Protein AF-A0AAV7GG47-F1 (afdb_monomer_lite)

InterPro domains:
  IPR002885 Pentatricopeptide repeat [PS51375] (15-49)
  IPR011990 Tetratricopeptide-like helical domain superfamily [G3DSA:1.25.40.10] (1-67)

Organism: Dendrobium chrysotoxum (NCBI:txid161865)

Foldseek 3Di:
DDPQVVCVVVVHHDDLVRLLVSLQVCLVVLVLVVNVVSCVVCVVVVHDQDPVSVVSNCVSNVVPPPDD

Sequence (68 aa):
MGLLKIMKLKGYYPNSPTYQMTIKDLCSEKFVRDVGSVLRQMVNQGFVPRMGTWKKTNGCMLSKKMYI

pLDDT: mean 81.52, std 12.28, range [39.34, 91.25]

Secondary structure (DSSP, 8-state):
--HHHHHHHTTPPP-HHHHHHHHHHHHHTT-HHHHHHHHHHHHHTTPPPPHHHHHHHHHHHHTT----

Radius of gyration: 12.27 Å; chains: 1; bounding box: 36×28×25 Å

Structure (mmCIF, N/CA/C/O backbone):
data_AF-A0AAV7GG47-F1
#
_entry.id   AF-A0AAV7GG47-F1
#
loop_
_atom_site.group_PDB
_atom_site.id
_atom_site.type_symbol
_atom_site.label_atom_id
_atom_site.label_alt_id
_atom_site.label_comp_id
_atom_site.label_asym_id
_atom_site.label_entity_id
_atom_site.label_seq_id
_atom_site.pdbx_PDB_ins_code
_atom_site.Cartn_x
_atom_site.Cartn_y
_atom_site.Cartn_z
_atom_site.occupancy
_atom_site.B_iso_or_equiv
_atom_site.auth_seq_id
_atom_site.auth_comp_id
_atom_site.auth_asym_id
_atom_site.auth_atom_id
_atom_site.pdbx_PDB_model_num
ATOM 1 N N . MET A 1 1 ? -1.471 11.000 3.640 1.00 52.66 1 MET A N 1
ATOM 2 C CA . MET A 1 1 ? -0.854 10.737 2.316 1.00 52.66 1 ME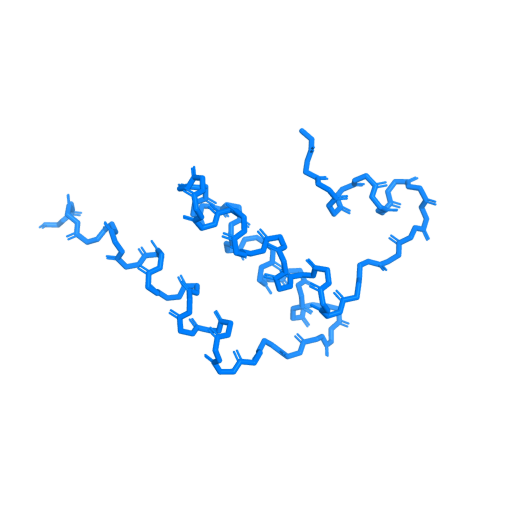T A CA 1
ATOM 3 C C . MET A 1 1 ? -0.195 9.363 2.373 1.00 52.66 1 MET A C 1
ATOM 5 O O . MET A 1 1 ? 0.765 9.221 3.110 1.00 52.66 1 MET A O 1
ATOM 9 N N . GLY A 1 2 ? -0.735 8.343 1.695 1.00 75.38 2 GLY A N 1
ATOM 10 C CA . GLY A 1 2 ? -0.204 6.970 1.777 1.00 75.38 2 GLY A CA 1
ATOM 11 C C . GLY A 1 2 ? 1.098 6.770 0.989 1.00 75.38 2 GLY A C 1
ATOM 12 O O . GLY A 1 2 ? 1.275 7.386 -0.065 1.00 75.38 2 GLY A O 1
ATOM 13 N N . LEU A 1 3 ? 1.977 5.881 1.471 1.00 80.75 3 LEU A N 1
ATOM 14 C CA . LEU A 1 3 ? 3.305 5.575 0.906 1.00 80.75 3 LEU A CA 1
ATOM 15 C C . LEU A 1 3 ?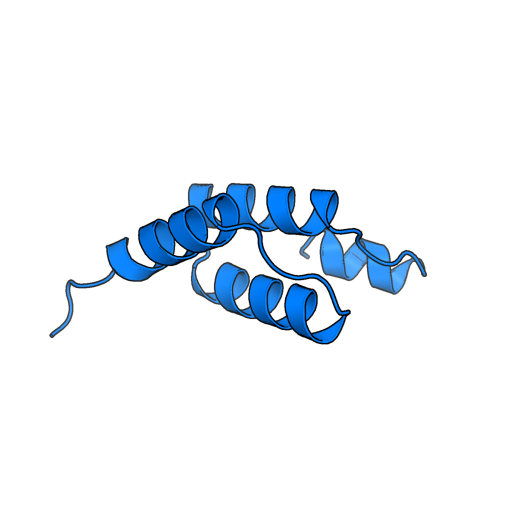 3.284 5.371 -0.620 1.00 80.75 3 LEU A C 1
ATOM 17 O O . LEU A 1 3 ? 4.074 5.973 -1.345 1.00 80.75 3 LEU A O 1
ATOM 21 N N . LEU A 1 4 ? 2.318 4.600 -1.126 1.00 86.12 4 LEU A N 1
ATOM 22 C CA . LEU A 1 4 ? 2.186 4.299 -2.558 1.00 86.12 4 LEU A CA 1
ATOM 23 C C . LEU A 1 4 ? 1.925 5.546 -3.413 1.00 86.12 4 LEU A C 1
ATOM 25 O O . LEU A 1 4 ? 2.391 5.627 -4.549 1.00 86.12 4 LEU A O 1
ATOM 29 N N . LYS A 1 5 ? 1.193 6.531 -2.874 1.00 85.38 5 LYS A N 1
ATOM 30 C CA . LYS A 1 5 ? 0.928 7.799 -3.566 1.00 85.38 5 LYS A CA 1
ATOM 31 C C . LYS A 1 5 ? 2.208 8.628 -3.670 1.00 85.38 5 LYS A C 1
ATOM 33 O O . LYS A 1 5 ? 2.469 9.195 -4.724 1.00 85.38 5 LYS A O 1
ATOM 38 N N . ILE A 1 6 ? 3.021 8.650 -2.611 1.00 87.44 6 ILE A N 1
ATOM 39 C CA . ILE A 1 6 ? 4.306 9.367 -2.586 1.00 87.44 6 ILE A CA 1
ATOM 40 C C . ILE A 1 6 ? 5.292 8.747 -3.580 1.00 87.44 6 ILE A C 1
ATOM 42 O O . ILE A 1 6 ? 5.935 9.481 -4.324 1.00 87.44 6 ILE A O 1
ATOM 46 N N . MET A 1 7 ? 5.385 7.413 -3.634 1.00 88.25 7 MET A N 1
ATOM 47 C CA . MET A 1 7 ? 6.252 6.720 -4.597 1.00 88.25 7 MET A CA 1
ATOM 48 C C . MET A 1 7 ? 5.902 7.110 -6.035 1.00 88.25 7 MET A C 1
ATOM 50 O O . MET A 1 7 ? 6.776 7.572 -6.762 1.00 88.25 7 MET A O 1
ATOM 54 N N . LYS A 1 8 ? 4.613 7.042 -6.398 1.00 85.38 8 LYS A N 1
ATOM 55 C CA . LYS A 1 8 ? 4.131 7.424 -7.735 1.00 85.38 8 LYS A CA 1
ATOM 56 C C . LYS A 1 8 ? 4.416 8.887 -8.072 1.00 85.38 8 LYS A C 1
ATOM 58 O O . LYS A 1 8 ? 4.890 9.169 -9.164 1.00 85.38 8 LYS A O 1
ATOM 63 N N . LEU A 1 9 ? 4.174 9.808 -7.134 1.00 89.88 9 LEU A N 1
ATOM 64 C CA . LEU A 1 9 ? 4.469 11.237 -7.319 1.00 89.88 9 LEU A CA 1
ATOM 65 C C . LEU A 1 9 ? 5.960 11.504 -7.556 1.00 89.88 9 LEU A C 1
ATOM 67 O O . LEU A 1 9 ? 6.309 12.437 -8.268 1.00 89.88 9 LEU A O 1
ATOM 71 N N . LYS A 1 10 ? 6.833 10.676 -6.979 1.00 91.12 10 LYS A N 1
ATOM 72 C CA . LYS A 1 10 ? 8.284 10.735 -7.180 1.00 91.12 10 LYS A CA 1
ATOM 73 C C . LYS A 1 10 ? 8.772 9.932 -8.398 1.00 91.12 10 LYS A C 1
ATOM 75 O O . LYS A 1 10 ? 9.977 9.817 -8.583 1.00 91.12 10 LYS A O 1
ATOM 80 N N . GLY A 1 11 ? 7.872 9.360 -9.203 1.00 89.44 11 GLY A N 1
ATOM 81 C CA . GLY A 1 11 ? 8.219 8.553 -10.378 1.00 89.44 11 GLY A CA 1
ATOM 82 C C . GLY A 1 11 ? 8.616 7.102 -10.076 1.00 89.44 11 GLY A C 1
ATOM 83 O O . GLY A 1 11 ? 9.033 6.384 -10.980 1.00 89.44 11 GLY A O 1
ATOM 84 N N . TYR A 1 12 ? 8.466 6.642 -8.830 1.00 87.12 12 TYR A N 1
ATOM 85 C CA . TYR A 1 12 ? 8.734 5.259 -8.439 1.00 87.12 12 TYR A CA 1
ATOM 86 C C . TYR A 1 12 ? 7.465 4.410 -8.493 1.00 87.12 12 TYR A C 1
ATOM 88 O O . TYR A 1 12 ? 6.417 4.767 -7.946 1.00 87.12 12 TYR A O 1
ATOM 96 N N . TYR A 1 13 ? 7.581 3.226 -9.085 1.00 84.19 13 TYR A N 1
ATOM 97 C CA . TYR A 1 13 ? 6.503 2.248 -9.104 1.00 84.19 13 TYR A CA 1
ATOM 98 C C . TYR A 1 13 ? 6.633 1.299 -7.908 1.00 84.19 13 TYR A C 1
ATOM 100 O O . TYR A 1 13 ? 7.702 0.718 -7.702 1.00 84.19 13 TYR A O 1
ATOM 108 N N . PRO A 1 14 ? 5.573 1.131 -7.096 1.00 87.19 14 PRO A N 1
ATOM 109 C CA . PRO A 1 14 ? 5.582 0.142 -6.031 1.00 87.19 14 PRO A CA 1
ATOM 110 C C . PRO A 1 14 ? 5.773 -1.262 -6.604 1.00 87.19 14 PRO A C 1
ATOM 112 O O . PRO A 1 14 ? 5.190 -1.607 -7.631 1.00 87.19 14 PRO A O 1
ATOM 115 N N . ASN A 1 15 ? 6.560 -2.084 -5.917 1.00 88.62 15 ASN A N 1
ATOM 116 C CA . ASN A 1 15 ? 6.750 -3.488 -6.270 1.00 88.62 15 ASN A CA 1
ATOM 117 C C . ASN A 1 15 ? 5.843 -4.398 -5.417 1.00 88.62 15 ASN A C 1
ATOM 119 O O . ASN A 1 15 ? 5.167 -3.944 -4.489 1.00 88.62 15 ASN A O 1
ATOM 123 N N . SER A 1 16 ? 5.827 -5.703 -5.715 1.00 88.38 16 SER A N 1
ATOM 124 C CA . SER A 1 16 ? 5.017 -6.678 -4.964 1.00 88.38 16 SER A CA 1
ATOM 125 C C . SER A 1 16 ? 5.273 -6.637 -3.441 1.00 88.38 16 SER A C 1
ATOM 127 O O . SER A 1 16 ? 4.298 -6.548 -2.691 1.00 88.38 16 SER A O 1
ATOM 129 N N . PRO A 1 17 ? 6.527 -6.678 -2.940 1.00 88.38 17 PRO A N 1
ATOM 130 C CA . PRO A 1 17 ? 6.809 -6.497 -1.511 1.00 88.38 17 PRO A CA 1
ATOM 131 C C . PRO A 1 17 ? 6.243 -5.203 -0.909 1.00 88.38 17 PRO A C 1
ATOM 133 O O . PRO A 1 17 ? 5.663 -5.248 0.177 1.00 88.38 17 PRO A O 1
ATOM 136 N N . THR A 1 18 ? 6.345 -4.072 -1.615 1.00 90.25 18 THR A N 1
ATOM 137 C CA . THR A 1 18 ? 5.786 -2.789 -1.162 1.00 90.25 18 THR A CA 1
ATOM 138 C C . THR A 1 18 ? 4.275 -2.886 -0.959 1.00 90.25 18 THR A C 1
ATOM 140 O O . THR A 1 18 ? 3.778 -2.522 0.106 1.00 90.25 18 THR A O 1
ATOM 143 N N . TYR A 1 19 ? 3.544 -3.439 -1.934 1.00 91.12 19 TYR A N 1
ATOM 144 C CA . TYR A 1 19 ? 2.097 -3.647 -1.819 1.00 91.12 19 TYR A CA 1
ATOM 145 C C . TYR A 1 19 ? 1.731 -4.531 -0.624 1.00 91.12 19 TYR A C 1
ATOM 147 O O . TYR A 1 19 ? 0.818 -4.202 0.133 1.00 91.12 19 TYR A O 1
ATOM 155 N N . GLN A 1 20 ? 2.455 -5.635 -0.425 1.00 88.12 20 GLN A N 1
ATOM 156 C CA . GLN A 1 20 ? 2.204 -6.549 0.691 1.00 88.12 20 GLN A CA 1
ATOM 157 C C . GLN A 1 20 ? 2.416 -5.879 2.051 1.00 88.12 20 GLN A C 1
ATOM 159 O O . GLN A 1 20 ? 1.625 -6.114 2.965 1.00 88.12 20 GLN A O 1
ATOM 164 N N . MET A 1 21 ? 3.459 -5.058 2.187 1.00 88.50 21 MET A N 1
ATOM 165 C CA . MET A 1 21 ? 3.740 -4.309 3.412 1.00 88.50 21 MET A CA 1
ATOM 166 C C . MET A 1 21 ? 2.644 -3.276 3.681 1.00 88.50 21 MET A C 1
ATOM 168 O O . MET A 1 21 ? 2.016 -3.323 4.731 1.00 88.50 21 MET A O 1
ATOM 172 N N . THR A 1 22 ? 2.290 -2.464 2.678 1.00 89.50 22 THR A N 1
ATOM 173 C CA . THR A 1 22 ? 1.220 -1.463 2.822 1.00 89.50 22 THR A CA 1
ATOM 174 C C . THR A 1 22 ? -0.125 -2.105 3.185 1.00 89.50 22 THR A C 1
ATOM 176 O O . THR A 1 22 ? -0.844 -1.587 4.030 1.00 89.50 22 THR A O 1
ATOM 179 N N . ILE A 1 23 ? -0.474 -3.258 2.600 1.00 88.38 23 ILE A N 1
ATOM 180 C CA . ILE A 1 23 ? -1.696 -3.996 2.965 1.00 88.38 23 ILE A CA 1
ATOM 181 C C . ILE A 1 23 ? -1.655 -4.453 4.428 1.00 88.38 23 ILE A C 1
ATOM 183 O O . ILE A 1 23 ? -2.676 -4.372 5.111 1.00 88.38 23 ILE A O 1
ATOM 187 N N . LYS A 1 24 ? -0.507 -4.945 4.917 1.00 85.94 24 LYS A N 1
ATOM 188 C CA . LYS A 1 24 ? -0.354 -5.355 6.321 1.00 85.94 24 LYS A CA 1
ATOM 189 C C . LYS A 1 24 ? -0.543 -4.171 7.264 1.00 85.94 24 LYS A C 1
ATOM 191 O O . LYS A 1 24 ? -1.309 -4.313 8.214 1.00 85.94 24 LYS A O 1
ATOM 196 N N . ASP A 1 25 ? 0.090 -3.041 6.970 1.00 87.31 25 ASP A N 1
ATOM 197 C CA . ASP A 1 25 ? 0.035 -1.835 7.801 1.00 87.31 25 ASP A CA 1
ATOM 198 C C . ASP A 1 25 ? -1.394 -1.278 7.855 1.00 87.31 25 ASP A C 1
ATOM 200 O O . ASP A 1 25 ? -1.965 -1.124 8.933 1.00 87.31 25 ASP A O 1
ATOM 204 N N . LEU A 1 26 ? -2.046 -1.139 6.695 1.00 86.38 26 LEU A N 1
ATOM 205 C CA . LEU A 1 26 ? -3.442 -0.700 6.607 1.00 86.38 26 LEU A CA 1
ATOM 206 C C . LEU A 1 26 ? -4.411 -1.649 7.330 1.00 86.38 26 LEU A C 1
ATOM 208 O O . LEU A 1 26 ? -5.407 -1.198 7.899 1.00 86.38 26 LEU A O 1
ATOM 212 N N . CYS A 1 27 ? -4.136 -2.960 7.329 1.00 84.44 27 CYS A N 1
ATOM 213 C CA . CYS A 1 27 ? -4.931 -3.917 8.099 1.00 84.44 27 CYS A CA 1
ATOM 214 C C . CYS A 1 27 ? -4.768 -3.720 9.614 1.00 84.44 27 CYS A C 1
ATOM 216 O O . CYS A 1 27 ? -5.748 -3.851 10.347 1.00 84.44 27 CYS A O 1
ATOM 218 N N . SER A 1 28 ? -3.549 -3.436 10.080 1.00 82.94 28 SER A N 1
ATOM 219 C CA . SER A 1 28 ? -3.254 -3.171 11.495 1.00 82.94 28 SER A CA 1
ATOM 220 C C . SER A 1 28 ? -3.905 -1.871 11.971 1.00 82.94 28 SER A C 1
ATOM 222 O O . SER A 1 28 ? -4.460 -1.821 13.065 1.00 82.94 28 SER A O 1
ATOM 224 N N . GLU A 1 29 ? -3.922 -0.851 11.114 1.00 81.12 29 GLU A N 1
ATOM 225 C CA . GLU A 1 29 ? -4.523 0.460 11.385 1.00 81.12 29 GLU A CA 1
ATOM 226 C C . GLU A 1 29 ? -6.050 0.508 11.144 1.00 81.12 29 GLU A C 1
ATOM 228 O O . GLU A 1 29 ? -6.680 1.550 11.307 1.00 81.12 29 GLU A O 1
ATOM 233 N N . LYS A 1 30 ? -6.683 -0.621 10.785 1.00 77.44 30 LYS A N 1
ATOM 234 C CA . LYS A 1 30 ? -8.131 -0.753 10.500 1.00 77.44 30 LYS A CA 1
ATOM 235 C C . LYS A 1 30 ? -8.643 0.104 9.323 1.00 77.44 30 LYS A C 1
ATOM 237 O O . LYS A 1 30 ? -9.857 0.280 9.169 1.00 77.44 30 LYS A O 1
ATOM 242 N N . PHE A 1 31 ? -7.766 0.549 8.422 1.00 81.25 31 PHE A N 1
ATOM 243 C CA . PHE A 1 31 ? -8.112 1.278 7.192 1.00 81.25 31 PHE A CA 1
ATOM 244 C C . PHE A 1 31 ? -8.562 0.337 6.058 1.00 81.25 31 PHE A C 1
ATOM 246 O O . PHE A 1 31 ? -8.010 0.306 4.959 1.00 81.25 31 PHE A O 1
ATOM 253 N N . VAL A 1 32 ? -9.618 -0.445 6.303 1.00 76.88 32 VAL A N 1
ATOM 254 C CA . VAL A 1 32 ? -10.121 -1.483 5.376 1.00 76.88 32 VAL A CA 1
ATOM 255 C C . VAL A 1 32 ? -10.522 -0.966 3.988 1.00 76.88 32 VAL A C 1
ATOM 257 O O . VAL A 1 32 ? -10.354 -1.682 3.001 1.00 76.88 32 VAL A O 1
ATOM 260 N N . ARG A 1 33 ? -11.018 0.276 3.874 1.00 77.44 33 ARG A N 1
ATOM 261 C CA . ARG A 1 33 ? -11.342 0.879 2.564 1.00 77.44 33 ARG A CA 1
ATOM 262 C C . ARG A 1 33 ? -10.088 1.077 1.714 1.00 77.44 33 ARG A C 1
ATOM 264 O O . ARG A 1 33 ? -10.110 0.807 0.512 1.00 77.44 33 ARG A O 1
ATOM 271 N N . ASP A 1 34 ? -8.993 1.483 2.347 1.00 85.81 34 ASP A N 1
ATOM 272 C CA . ASP A 1 34 ? -7.719 1.692 1.669 1.00 85.81 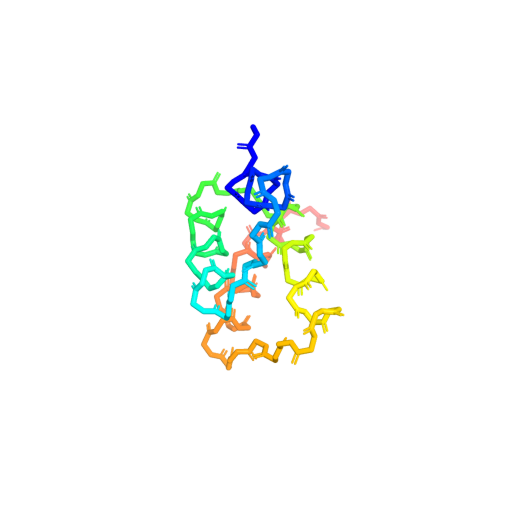34 ASP A CA 1
ATOM 273 C C . ASP A 1 34 ? -7.075 0.357 1.290 1.00 85.81 34 ASP A C 1
ATOM 275 O O . ASP A 1 34 ? -6.537 0.243 0.191 1.00 85.81 34 ASP A O 1
ATOM 279 N N . VAL A 1 35 ? -7.232 -0.692 2.112 1.00 87.44 35 VAL A N 1
ATOM 280 C CA . VAL A 1 35 ? -6.784 -2.057 1.774 1.00 87.44 35 VAL A CA 1
ATOM 281 C C . VAL A 1 35 ? -7.363 -2.518 0.431 1.00 87.44 35 VAL A C 1
ATOM 283 O O . VAL A 1 35 ? -6.616 -2.994 -0.425 1.00 87.44 35 VAL A O 1
ATOM 286 N N . GLY A 1 36 ? -8.671 -2.343 0.210 1.00 85.75 36 GLY A N 1
ATOM 287 C CA . GLY A 1 36 ? -9.318 -2.724 -1.051 1.00 85.75 36 GLY A CA 1
ATOM 288 C C . GLY A 1 36 ? -8.803 -1.930 -2.258 1.00 85.75 36 GLY A C 1
ATOM 289 O O . GLY A 1 36 ? -8.584 -2.495 -3.332 1.00 85.75 36 GLY A O 1
ATOM 290 N N . SER A 1 37 ? -8.549 -0.629 -2.080 1.00 88.12 37 SER A N 1
ATOM 291 C CA . SER A 1 37 ? -7.959 0.227 -3.119 1.00 88.12 37 SER A CA 1
ATOM 292 C C . SER A 1 37 ? -6.533 -0.201 -3.475 1.00 88.12 37 SER A C 1
ATOM 294 O O . SER A 1 37 ? -6.179 -0.293 -4.652 1.00 88.12 37 SER A O 1
ATOM 296 N N . VAL A 1 38 ? -5.717 -0.516 -2.467 1.00 89.69 38 VAL A N 1
ATOM 297 C CA . VAL A 1 38 ? -4.337 -0.975 -2.652 1.00 89.69 38 VAL A CA 1
ATOM 298 C C . VAL A 1 38 ? -4.289 -2.337 -3.344 1.00 89.69 38 VAL A C 1
ATOM 300 O O . VAL A 1 38 ? -3.499 -2.518 -4.270 1.00 89.69 38 VAL A O 1
ATOM 303 N N . LEU A 1 39 ? -5.170 -3.268 -2.969 1.00 88.94 39 LEU A N 1
ATOM 304 C CA . LEU A 1 39 ? -5.267 -4.580 -3.612 1.00 88.94 39 LEU A CA 1
ATOM 305 C C . LEU A 1 39 ? -5.648 -4.456 -5.096 1.00 88.94 39 LEU A C 1
ATOM 307 O O . LEU A 1 39 ? -5.044 -5.101 -5.950 1.00 88.94 39 LEU A O 1
ATOM 311 N N . ARG A 1 40 ? -6.602 -3.573 -5.421 1.00 88.75 40 ARG A N 1
AT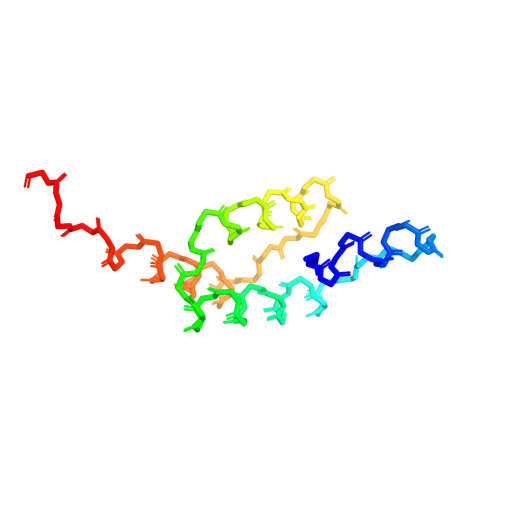OM 312 C CA . ARG A 1 40 ? -6.980 -3.286 -6.813 1.00 88.75 40 ARG A CA 1
ATOM 313 C C . ARG A 1 40 ? -5.817 -2.686 -7.603 1.00 88.75 40 ARG A C 1
ATOM 315 O O . ARG A 1 40 ? -5.590 -3.079 -8.741 1.00 88.75 40 ARG A O 1
ATOM 322 N N . GLN A 1 41 ? -5.059 -1.767 -7.003 1.00 90.62 41 GLN A N 1
ATOM 323 C CA . GLN A 1 41 ? -3.867 -1.194 -7.636 1.00 90.62 41 GLN A CA 1
ATOM 324 C C . GLN A 1 41 ? -2.784 -2.248 -7.904 1.00 90.62 41 GLN A C 1
ATOM 326 O O . GLN A 1 41 ? -2.185 -2.217 -8.975 1.00 90.62 41 GLN A O 1
ATOM 331 N N . MET A 1 42 ? -2.570 -3.184 -6.973 1.00 90.75 42 MET A N 1
ATOM 332 C CA . MET A 1 42 ? -1.631 -4.298 -7.132 1.00 90.75 42 MET A CA 1
ATOM 333 C C . MET A 1 42 ? -1.987 -5.151 -8.362 1.00 90.75 42 MET A C 1
ATOM 335 O O . MET A 1 42 ? -1.138 -5.355 -9.228 1.00 90.75 42 MET A O 1
ATOM 339 N N . VAL A 1 43 ? -3.255 -5.565 -8.480 1.00 90.56 43 VAL A N 1
ATOM 340 C CA . VAL A 1 43 ? -3.746 -6.376 -9.611 1.00 90.56 43 VAL A CA 1
ATOM 341 C C . VAL A 1 43 ? -3.675 -5.609 -10.932 1.00 90.56 43 VAL A C 1
ATOM 343 O O . VAL A 1 43 ? -3.200 -6.149 -11.926 1.00 90.56 43 VAL A O 1
ATOM 346 N N . ASN A 1 44 ? -4.069 -4.332 -10.944 1.00 91.25 44 ASN A N 1
ATOM 347 C CA . ASN A 1 44 ? -4.013 -3.494 -12.147 1.00 91.25 44 ASN A CA 1
ATOM 348 C C . ASN A 1 44 ? -2.581 -3.274 -12.667 1.00 91.25 44 ASN A C 1
ATOM 350 O O . ASN A 1 44 ? -2.402 -2.966 -13.839 1.00 91.25 44 ASN A O 1
ATOM 354 N N . GLN A 1 45 ? -1.568 -3.413 -11.809 1.00 89.44 45 GLN A N 1
ATOM 355 C CA . GLN A 1 45 ? -0.154 -3.351 -12.194 1.00 89.44 45 GLN A CA 1
ATOM 356 C C . GLN A 1 45 ? 0.439 -4.724 -12.550 1.00 89.44 45 GLN A C 1
ATOM 358 O O . GLN A 1 45 ? 1.649 -4.843 -12.713 1.00 89.44 45 GLN A O 1
ATOM 363 N N . GLY A 1 46 ? -0.394 -5.763 -12.664 1.00 90.44 46 GLY A N 1
ATOM 364 C CA . GLY A 1 46 ? 0.029 -7.113 -13.038 1.00 90.44 46 GLY A CA 1
ATOM 365 C C . GLY A 1 46 ? 0.583 -7.945 -11.880 1.00 90.44 46 GLY A C 1
ATOM 366 O O . GLY A 1 46 ? 1.051 -9.061 -12.096 1.00 90.44 46 GLY A O 1
ATOM 367 N N . PHE A 1 47 ? 0.525 -7.449 -10.641 1.00 90.62 47 PHE A N 1
ATOM 368 C CA . PHE A 1 47 ? 0.961 -8.216 -9.480 1.00 90.62 47 PHE A CA 1
ATOM 369 C C . PHE A 1 47 ? -0.186 -9.064 -8.929 1.00 90.62 47 PHE A C 1
ATOM 371 O O . PHE A 1 47 ? -1.236 -8.556 -8.538 1.00 90.62 47 PHE A O 1
ATOM 378 N N . VAL A 1 48 ? 0.045 -10.370 -8.821 1.00 86.81 48 VAL A N 1
ATOM 379 C CA . VAL A 1 48 ? -0.915 -11.302 -8.222 1.00 86.81 48 VAL A CA 1
ATOM 380 C C . VAL A 1 48 ? -0.704 -11.340 -6.703 1.00 86.81 48 VAL A C 1
ATOM 382 O O . VAL A 1 48 ? 0.399 -11.671 -6.248 1.00 86.81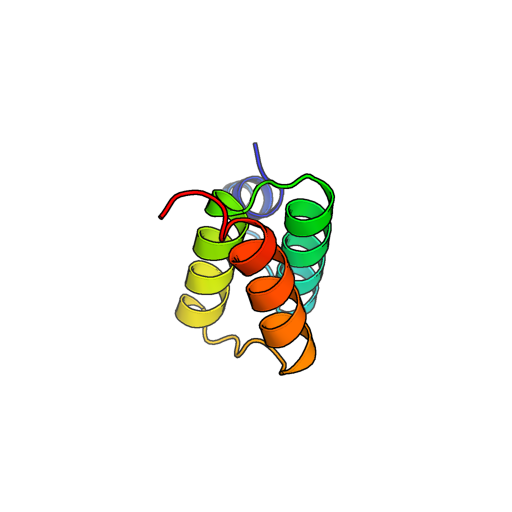 48 VAL A O 1
ATOM 385 N N . PRO A 1 49 ? -1.722 -11.016 -5.880 1.00 84.62 49 PRO A N 1
ATOM 386 C CA . PRO A 1 49 ? -1.603 -11.150 -4.437 1.00 84.62 49 PRO A CA 1
ATOM 387 C C . PRO A 1 49 ? -1.388 -12.619 -4.078 1.00 84.62 49 PRO A C 1
ATOM 389 O O . PRO A 1 49 ? -2.118 -13.503 -4.528 1.00 84.62 49 PRO A O 1
ATOM 392 N N . ARG A 1 50 ? -0.378 -12.897 -3.250 1.00 84.31 50 ARG A N 1
ATOM 393 C CA . ARG A 1 50 ? -0.128 -14.262 -2.775 1.00 84.31 50 ARG A CA 1
ATOM 394 C C . ARG A 1 50 ? -1.288 -14.719 -1.897 1.00 84.31 50 ARG A C 1
ATOM 396 O O . ARG A 1 50 ? -1.953 -13.903 -1.262 1.00 84.31 50 ARG A O 1
ATOM 403 N N . MET A 1 51 ? -1.481 -16.030 -1.783 1.00 81.75 51 MET A N 1
ATOM 404 C CA . MET A 1 51 ? -2.563 -16.613 -0.979 1.00 81.75 51 MET A CA 1
ATOM 405 C C . MET A 1 51 ? -2.553 -16.097 0.480 1.00 81.75 51 MET A C 1
ATOM 407 O O . MET A 1 51 ? -3.599 -15.770 1.034 1.00 81.75 51 MET A O 1
ATOM 411 N N . GLY A 1 52 ? -1.366 -15.891 1.070 1.00 82.06 52 GLY A N 1
ATOM 412 C CA . GLY A 1 52 ? -1.224 -15.250 2.385 1.00 82.06 52 GLY A CA 1
ATOM 413 C C . GLY A 1 52 ? -1.683 -13.783 2.429 1.00 82.06 52 GLY A C 1
ATOM 414 O O . GLY A 1 52 ? -2.308 -13.366 3.402 1.00 82.06 52 GLY A O 1
ATOM 415 N N . THR A 1 53 ? -1.432 -13.009 1.369 1.00 82.12 53 THR A N 1
ATOM 416 C CA . THR A 1 53 ? -1.935 -11.633 1.218 1.00 82.12 53 THR A CA 1
ATOM 417 C C . THR A 1 53 ? -3.458 -11.632 1.109 1.00 82.12 53 THR A C 1
ATOM 419 O O . THR A 1 53 ? -4.107 -10.915 1.860 1.00 82.12 53 THR A O 1
ATOM 422 N N . TRP A 1 54 ? -4.032 -12.506 0.277 1.00 82.38 54 TRP A N 1
ATOM 423 C CA . TRP A 1 54 ? -5.484 -12.676 0.152 1.00 82.38 54 TRP A CA 1
ATOM 424 C C . TRP A 1 54 ? -6.158 -13.032 1.476 1.00 82.38 54 TRP A C 1
ATOM 426 O O . TRP A 1 54 ? -7.129 -12.386 1.862 1.00 82.38 54 TRP A O 1
ATOM 436 N N . LYS A 1 55 ? -5.618 -14.013 2.212 1.00 83.31 55 LYS A N 1
ATOM 437 C CA . LYS A 1 55 ? -6.117 -14.387 3.544 1.00 83.31 55 LYS A CA 1
ATOM 438 C C . LYS A 1 55 ? -6.101 -13.208 4.515 1.00 83.31 55 LYS A C 1
ATOM 440 O O . LYS A 1 55 ? -7.083 -12.993 5.219 1.00 83.31 55 LYS A O 1
ATOM 445 N N . LYS A 1 56 ? -5.014 -12.428 4.540 1.00 83.00 56 LYS A N 1
ATOM 446 C CA . LYS A 1 56 ? -4.880 -11.247 5.408 1.00 83.00 56 LYS A CA 1
ATOM 447 C C . LYS A 1 56 ? -5.904 -10.169 5.048 1.00 83.00 56 LYS A C 1
ATOM 449 O O . LYS A 1 56 ? -6.579 -9.660 5.940 1.00 83.00 56 LYS A O 1
ATOM 454 N N . THR A 1 57 ? -6.047 -9.864 3.758 1.00 82.06 57 THR A N 1
ATOM 455 C CA . THR A 1 57 ? -7.021 -8.893 3.249 1.00 82.06 57 THR A CA 1
ATOM 456 C C . THR A 1 57 ? -8.448 -9.329 3.574 1.00 82.06 57 THR A C 1
ATOM 458 O O . THR A 1 57 ? -9.195 -8.546 4.155 1.00 82.06 57 THR A O 1
ATOM 461 N N . ASN A 1 58 ? -8.810 -10.590 3.314 1.00 79.88 58 ASN A N 1
ATOM 462 C CA . ASN A 1 58 ? -10.124 -11.128 3.670 1.00 79.88 58 ASN A CA 1
ATOM 463 C C . ASN A 1 58 ? -10.366 -11.101 5.181 1.00 79.88 58 ASN A C 1
ATOM 465 O O . ASN A 1 58 ? -11.424 -10.657 5.606 1.00 79.88 58 ASN A O 1
ATOM 469 N N . GLY A 1 59 ? -9.395 -11.511 6.001 1.00 82.69 59 GLY A N 1
ATOM 470 C CA . GLY A 1 59 ? -9.532 -11.484 7.459 1.00 82.69 59 GLY A CA 1
ATOM 471 C C . GLY A 1 59 ? -9.771 -10.074 8.005 1.00 82.69 59 GLY A C 1
ATOM 472 O O . GLY A 1 59 ? -10.637 -9.876 8.853 1.00 82.69 59 GLY A O 1
ATOM 473 N N . CYS A 1 60 ? -9.061 -9.072 7.482 1.00 80.56 60 CYS A N 1
ATOM 474 C CA . CYS A 1 60 ? -9.264 -7.685 7.893 1.00 80.56 60 CYS A CA 1
ATOM 475 C C . CYS A 1 60 ? -10.615 -7.123 7.416 1.00 80.56 60 CYS A C 1
ATOM 477 O O . CYS A 1 60 ? -11.314 -6.476 8.193 1.00 80.56 60 CYS A O 1
ATOM 479 N N . MET A 1 61 ? -11.020 -7.412 6.172 1.00 70.88 61 MET A N 1
ATOM 480 C CA . MET A 1 61 ? -12.300 -6.950 5.619 1.00 70.88 61 MET A CA 1
ATOM 481 C C . MET A 1 61 ? -13.516 -7.627 6.276 1.00 70.88 61 MET A C 1
ATOM 483 O O . MET A 1 61 ? -14.533 -6.972 6.492 1.00 70.88 61 MET A O 1
ATOM 487 N N . LEU A 1 62 ? -13.418 -8.912 6.635 1.00 66.94 62 LEU A N 1
ATOM 488 C CA . LEU A 1 62 ? -14.502 -9.682 7.262 1.00 66.94 62 LEU A CA 1
ATOM 489 C C . LEU A 1 62 ? -14.688 -9.381 8.755 1.00 66.94 62 LEU A C 1
ATOM 491 O O . LEU A 1 62 ? -15.756 -9.663 9.292 1.00 66.94 62 LEU A O 1
ATOM 495 N N . SER A 1 63 ? -13.720 -8.723 9.403 1.00 62.38 63 SER A N 1
ATOM 496 C CA . SER A 1 63 ? -13.852 -8.226 10.784 1.00 62.38 63 SER A CA 1
ATOM 497 C C . SER A 1 63 ? -14.966 -7.163 10.947 1.00 62.38 63 SER A C 1
ATOM 499 O O . SER A 1 63 ? -15.262 -6.726 12.054 1.00 62.38 63 SER A O 1
ATOM 501 N N . LYS A 1 64 ? -15.631 -6.759 9.848 1.00 55.28 64 LYS A N 1
ATOM 502 C CA . LYS A 1 64 ? -16.833 -5.904 9.825 1.00 55.28 64 LYS A CA 1
ATOM 503 C C . LYS A 1 64 ? -18.120 -6.597 9.340 1.00 55.28 64 LYS A C 1
ATOM 505 O O . LYS A 1 64 ? -19.007 -5.929 8.816 1.00 55.28 64 LYS A O 1
ATOM 510 N N . LYS A 1 65 ? -18.304 -7.901 9.5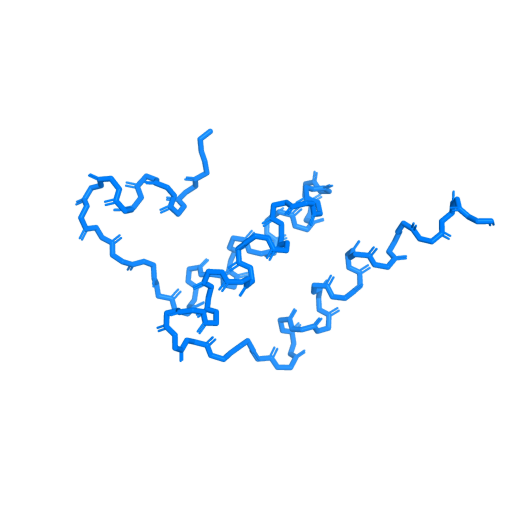71 1.00 47.97 65 LYS A N 1
ATOM 511 C CA . LYS A 1 65 ? -19.664 -8.479 9.598 1.00 47.97 65 LYS A CA 1
ATOM 512 C C . LYS A 1 65 ? -20.315 -8.232 10.968 1.00 47.97 65 LYS A C 1
ATOM 514 O O . LYS A 1 65 ? -20.442 -9.140 11.774 1.00 47.97 65 LYS A O 1
ATOM 519 N N . MET A 1 66 ? -20.686 -6.981 11.240 1.00 44.75 66 MET A N 1
ATOM 520 C CA . MET A 1 66 ? -21.550 -6.629 12.376 1.00 44.75 66 MET A CA 1
ATOM 521 C C . MET A 1 66 ? -22.426 -5.418 12.044 1.00 44.75 66 MET A C 1
ATOM 523 O O . MET A 1 66 ? -22.448 -4.472 12.809 1.00 44.75 66 MET A O 1
ATOM 527 N N . TYR A 1 67 ? -23.065 -5.428 10.869 1.00 39.66 67 TYR A N 1
ATOM 528 C CA . TYR A 1 67 ? -24.231 -4.604 10.503 1.00 39.66 67 TYR A CA 1
ATOM 529 C C . TYR A 1 67 ? -24.924 -5.261 9.295 1.00 39.66 67 TYR A C 1
ATOM 531 O O . TYR A 1 67 ? -24.843 -4.776 8.168 1.00 39.66 67 TYR A O 1
ATOM 539 N N . ILE A 1 68 ? -25.511 -6.430 9.530 1.00 39.34 68 ILE A N 1
ATOM 540 C CA . ILE A 1 68 ? -26.770 -6.874 8.919 1.00 39.34 68 ILE A CA 1
ATOM 541 C C . ILE A 1 68 ? -27.575 -7.518 10.035 1.00 39.34 68 ILE A C 1
ATOM 543 O O . ILE A 1 68 ? -26.933 -8.226 10.847 1.00 39.34 68 ILE A O 1
#